Protein AF-A0AAU5C7U8-F1 (afdb_monomer_lite)

pLDDT: mean 88.93, std 6.67, range [52.62, 94.69]

Secondary structure (DSSP, 8-state):
--------EEEEEE-GGG-EEEEEEE--SSTTS-EEEEEEEEETTSS-EEEEEEEESSEEEEEEEE--TTSEEEEEEEEE-TTSS-EEEEEEEEEEE-

Structure (mmCIF, N/CA/C/O backbone):
data_AF-A0AAU5C7U8-F1
#
_entry.id   AF-A0AAU5C7U8-F1
#
loop_
_atom_site.group_PDB
_atom_site.id
_atom_site.type_symbol
_atom_site.label_atom_id
_atom_site.label_alt_id
_atom_site.label_comp_id
_atom_site.label_asym_id
_atom_site.label_entity_id
_atom_site.label_seq_id
_atom_site.pdbx_PDB_ins_code
_atom_site.Cartn_x
_atom_site.Cartn_y
_atom_site.Cartn_z
_atom_site.occupancy
_atom_site.B_iso_or_equiv
_atom_site.auth_seq_id
_atom_site.auth_comp_id
_atom_site.auth_asym_id
_atom_site.auth_atom_id
_atom_site.pdbx_PDB_model_num
ATOM 1 N N . MET A 1 1 ? -5.073 -0.411 -23.262 1.00 52.62 1 MET A N 1
ATOM 2 C CA . MET A 1 1 ? -4.524 -0.866 -21.967 1.00 52.62 1 MET A CA 1
ATOM 3 C C . MET A 1 1 ? -4.091 -2.308 -22.163 1.00 52.62 1 MET A C 1
ATOM 5 O O . MET A 1 1 ? -4.895 -3.074 -22.672 1.00 52.62 1 MET A O 1
ATOM 9 N N . ASP A 1 2 ? -2.836 -2.652 -21.879 1.00 74.31 2 ASP A N 1
ATOM 10 C CA . ASP A 1 2 ? -2.270 -3.994 -22.127 1.00 74.31 2 ASP A CA 1
ATOM 11 C C . ASP A 1 2 ? -2.548 -4.997 -20.989 1.00 74.31 2 ASP A C 1
ATOM 13 O O . ASP A 1 2 ? -2.143 -6.152 -21.070 1.00 74.31 2 ASP A O 1
ATOM 17 N N . GLY A 1 3 ? -3.248 -4.563 -19.934 1.00 69.50 3 GLY A N 1
ATOM 18 C CA . GLY A 1 3 ? -3.556 -5.386 -18.764 1.00 69.50 3 GLY A CA 1
ATOM 19 C C . GLY A 1 3 ? -2.361 -5.611 -17.836 1.00 69.50 3 GLY A C 1
ATOM 20 O O . GLY A 1 3 ? -2.458 -6.427 -16.921 1.00 69.50 3 GLY A O 1
ATOM 21 N N . SER A 1 4 ? -1.241 -4.911 -18.051 1.00 78.31 4 SER A N 1
ATOM 22 C CA . SER A 1 4 ? -0.074 -5.015 -17.178 1.00 78.31 4 SER A CA 1
ATOM 23 C C . SER A 1 4 ? -0.395 -4.509 -15.770 1.00 78.31 4 SER A C 1
ATOM 25 O O . SER A 1 4 ? -0.952 -3.427 -15.583 1.00 78.31 4 SER A O 1
ATOM 27 N N . VAL A 1 5 ? -0.032 -5.299 -14.759 1.00 82.88 5 VAL A N 1
ATOM 28 C CA . VAL A 1 5 ? -0.088 -4.874 -13.356 1.00 82.88 5 VAL A CA 1
ATOM 29 C C . VAL A 1 5 ? 1.133 -4.006 -13.081 1.00 82.88 5 VAL A C 1
ATOM 31 O O . VAL A 1 5 ? 2.262 -4.452 -13.279 1.00 82.88 5 VAL A O 1
ATOM 34 N N . TRP A 1 6 ? 0.907 -2.775 -12.627 1.00 87.06 6 TRP A N 1
ATOM 35 C CA . TRP A 1 6 ? 1.986 -1.861 -12.253 1.00 87.06 6 TRP A CA 1
ATOM 36 C C . TRP A 1 6 ? 2.464 -2.182 -10.838 1.00 87.06 6 TRP A C 1
ATOM 38 O O . TRP A 1 6 ? 3.539 -2.749 -10.631 1.00 87.06 6 TRP A O 1
ATOM 48 N N . SER A 1 7 ? 1.571 -1.983 -9.877 1.00 85.75 7 SER A N 1
ATOM 49 C CA . SER A 1 7 ? 1.827 -2.225 -8.465 1.00 85.75 7 SER A CA 1
ATOM 50 C C . SER A 1 7 ? 0.721 -3.057 -7.831 1.00 85.75 7 SER A C 1
ATOM 52 O O . SER A 1 7 ? -0.348 -3.291 -8.393 1.00 85.75 7 SER A O 1
ATOM 54 N N . THR A 1 8 ? 1.002 -3.563 -6.635 1.00 88.00 8 THR A N 1
ATOM 55 C CA . THR A 1 8 ? -0.002 -4.169 -5.765 1.00 88.00 8 THR A CA 1
ATOM 56 C C . THR A 1 8 ? 0.155 -3.563 -4.380 1.00 88.00 8 THR A C 1
ATOM 58 O O . THR A 1 8 ? 1.216 -3.685 -3.769 1.00 88.00 8 THR A O 1
ATOM 61 N N . ALA A 1 9 ? -0.894 -2.930 -3.868 1.00 89.38 9 ALA A N 1
ATOM 62 C CA . ALA A 1 9 ? -0.957 -2.536 -2.469 1.00 89.38 9 ALA A CA 1
ATOM 63 C C . ALA A 1 9 ? -1.563 -3.668 -1.629 1.00 89.38 9 ALA A C 1
ATOM 65 O O . ALA A 1 9 ? -2.448 -4.397 -2.081 1.00 89.38 9 ALA A O 1
ATOM 66 N N . GLN A 1 10 ? -1.084 -3.817 -0.399 1.00 90.50 10 GLN A N 1
ATOM 67 C CA . GLN A 1 10 ? -1.700 -4.673 0.610 1.00 90.50 10 GLN A CA 1
ATOM 68 C C . GLN A 1 10 ? -2.130 -3.808 1.782 1.00 90.50 10 GLN A C 1
ATOM 70 O O . GLN A 1 10 ? -1.339 -3.006 2.281 1.00 90.50 10 GLN A O 1
ATOM 75 N N . ILE A 1 11 ? -3.379 -3.979 2.206 1.00 89.50 11 ILE A N 1
ATOM 76 C CA . ILE A 1 11 ? -3.997 -3.183 3.261 1.00 89.50 11 ILE A CA 1
ATOM 77 C C . ILE A 1 11 ? -4.522 -4.136 4.327 1.00 89.50 11 ILE A C 1
ATOM 79 O O . ILE A 1 11 ? -5.204 -5.117 4.037 1.00 89.50 11 ILE A O 1
ATOM 83 N N . TYR A 1 12 ? -4.154 -3.846 5.566 1.00 90.31 12 TYR A N 1
ATOM 84 C CA . TYR A 1 12 ? -4.425 -4.651 6.741 1.00 90.31 12 TYR A CA 1
ATOM 85 C C . TYR A 1 12 ? -5.223 -3.817 7.731 1.00 90.31 12 TYR A C 1
ATOM 87 O O . TYR A 1 12 ? -4.810 -2.712 8.081 1.00 90.31 12 TYR A O 1
ATOM 95 N N . TYR A 1 13 ? -6.322 -4.373 8.225 1.00 89.44 13 TYR A N 1
ATOM 96 C CA . TYR A 1 13 ? -7.147 -3.764 9.260 1.00 89.44 13 TYR A CA 1
ATOM 97 C C . TYR A 1 13 ? -7.126 -4.615 10.532 1.00 89.44 13 TYR A C 1
ATOM 99 O O . TYR A 1 13 ? -7.176 -5.844 10.480 1.00 89.44 13 TYR A O 1
ATOM 107 N N . SER A 1 14 ? -7.072 -3.9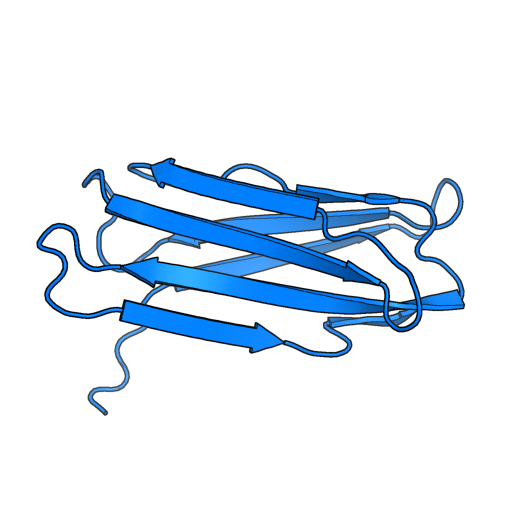51 11.683 1.00 89.88 14 SER A N 1
ATOM 108 C CA . SER A 1 14 ? -7.241 -4.551 13.004 1.00 89.88 14 SER A CA 1
ATOM 109 C C . SER A 1 14 ? -8.182 -3.695 13.837 1.00 89.88 14 SER A C 1
ATOM 111 O O . SER A 1 14 ? -7.932 -2.506 14.005 1.00 89.88 14 SER A O 1
ATOM 113 N N . SER A 1 15 ? -9.228 -4.293 14.408 1.00 88.94 15 SER A N 1
ATOM 114 C CA . SER A 1 15 ? -10.192 -3.601 15.278 1.00 88.94 15 SER A CA 1
ATOM 115 C C . SER A 1 15 ? -9.664 -3.326 16.693 1.00 88.94 15 SER A C 1
ATOM 117 O O . SER A 1 15 ? -10.285 -2.580 17.456 1.00 88.94 15 SER A O 1
ATOM 119 N N . ALA A 1 16 ? -8.510 -3.897 17.055 1.00 89.12 16 ALA A N 1
ATOM 120 C CA . ALA A 1 16 ? -7.877 -3.690 18.353 1.00 89.12 16 ALA A CA 1
ATOM 121 C C . ALA A 1 16 ? -7.447 -2.226 18.551 1.00 89.12 16 ALA A C 1
ATOM 123 O O . ALA A 1 16 ? -7.145 -1.513 17.593 1.00 89.12 16 ALA A O 1
ATOM 124 N N . ASN A 1 17 ? -7.375 -1.785 19.814 1.00 87.94 17 ASN A N 1
ATOM 125 C CA . ASN A 1 17 ? -6.908 -0.445 20.196 1.00 87.94 17 ASN A CA 1
ATOM 126 C C . ASN A 1 17 ? -7.587 0.689 19.400 1.00 87.94 17 ASN A C 1
ATOM 128 O O . ASN A 1 17 ? -6.914 1.588 18.899 1.00 87.94 17 ASN A O 1
ATOM 132 N N . ASN A 1 18 ? -8.919 0.627 19.284 1.00 88.81 18 ASN A N 1
ATOM 133 C CA . ASN A 1 18 ? -9.750 1.603 18.567 1.00 88.81 18 ASN A CA 1
ATOM 134 C C . ASN A 1 18 ? -9.540 1.646 17.034 1.00 88.81 18 ASN A C 1
ATOM 136 O O . ASN A 1 18 ? -9.835 2.649 16.384 1.00 88.81 18 ASN A O 1
ATOM 140 N N . GLY A 1 19 ? -9.050 0.559 16.438 1.00 90.25 19 GLY A N 1
ATOM 141 C CA . GLY A 1 19 ? -8.931 0.420 14.990 1.00 90.25 19 GLY A CA 1
ATOM 142 C C . GLY A 1 19 ? -7.597 0.916 14.452 1.00 90.25 19 GLY A C 1
ATOM 143 O O . GLY A 1 19 ? -7.261 2.097 14.572 1.00 90.25 19 GLY A O 1
ATOM 144 N N . THR A 1 20 ? -6.851 0.042 13.788 1.00 92.69 20 THR A N 1
ATOM 145 C CA . THR A 1 20 ? -5.606 0.368 13.090 1.00 92.69 20 THR A CA 1
ATOM 146 C C . THR A 1 20 ? -5.649 -0.176 11.672 1.00 92.69 20 THR A C 1
ATOM 148 O O . THR A 1 20 ? -5.874 -1.366 11.466 1.00 92.69 20 THR A O 1
ATOM 151 N N . ASN A 1 21 ? -5.377 0.697 10.711 1.00 92.50 21 ASN A N 1
ATOM 152 C CA . ASN A 1 21 ? -5.128 0.340 9.326 1.00 92.50 21 ASN A CA 1
ATOM 153 C C . ASN A 1 21 ? -3.633 0.462 9.027 1.00 92.50 21 ASN A C 1
ATOM 155 O O . ASN A 1 21 ? -2.972 1.393 9.490 1.00 92.50 21 ASN A O 1
ATOM 159 N N . CYS A 1 22 ? -3.101 -0.483 8.262 1.00 92.31 22 CYS A N 1
ATOM 160 C CA . CYS A 1 22 ? -1.726 -0.491 7.788 1.00 92.31 22 CYS A CA 1
ATOM 161 C C . CYS A 1 22 ? -1.720 -0.789 6.292 1.00 92.31 22 CYS A C 1
ATOM 163 O O . CYS A 1 22 ? -2.382 -1.730 5.863 1.00 92.31 22 CYS A O 1
ATOM 165 N N . ALA A 1 23 ? -0.972 -0.024 5.507 1.00 92.50 23 ALA A N 1
ATOM 166 C CA . ALA A 1 23 ? -0.857 -0.245 4.074 1.00 92.50 23 ALA A CA 1
ATOM 167 C C . ALA A 1 23 ? 0.602 -0.282 3.633 1.00 92.50 23 ALA A C 1
ATOM 169 O O . ALA A 1 23 ? 1.429 0.472 4.141 1.00 92.50 23 ALA A O 1
ATOM 170 N N . VAL A 1 24 ? 0.910 -1.154 2.678 1.00 92.81 24 VAL A N 1
ATOM 171 C CA . VAL A 1 24 ? 2.241 -1.288 2.082 1.00 92.81 24 VAL A CA 1
ATOM 172 C C . VAL A 1 24 ? 2.103 -1.432 0.569 1.00 92.81 24 VAL A C 1
ATOM 174 O O . VAL A 1 24 ? 1.214 -2.138 0.087 1.00 92.81 24 VAL A O 1
ATOM 177 N N . LEU A 1 25 ? 2.982 -0.773 -0.186 1.00 91.38 25 LEU A N 1
ATOM 178 C CA . LEU A 1 25 ? 3.043 -0.940 -1.636 1.00 91.38 25 LEU A CA 1
ATOM 179 C C . LEU A 1 25 ? 4.099 -1.988 -1.972 1.00 91.38 25 LEU A C 1
ATOM 181 O O . LEU A 1 25 ? 5.293 -1.726 -1.851 1.00 91.38 25 LEU A O 1
ATOM 185 N N . VAL A 1 26 ? 3.660 -3.167 -2.402 1.00 85.88 26 VAL A N 1
ATOM 186 C CA . VAL A 1 26 ? 4.517 -4.287 -2.803 1.00 85.88 26 VAL A CA 1
ATOM 187 C C . VAL A 1 26 ? 4.630 -4.240 -4.329 1.00 85.88 26 VAL A C 1
ATOM 189 O O . VAL A 1 26 ? 3.879 -4.908 -5.040 1.00 85.88 26 VAL A O 1
ATOM 192 N N . ALA A 1 27 ? 5.476 -3.348 -4.850 1.00 74.06 27 ALA A N 1
ATOM 193 C CA . ALA A 1 27 ? 5.577 -3.072 -6.286 1.00 74.06 27 ALA A CA 1
ATOM 194 C C . ALA A 1 27 ? 5.976 -4.305 -7.109 1.00 74.06 27 ALA A C 1
ATOM 196 O O . ALA A 1 27 ? 6.659 -5.207 -6.612 1.00 74.06 27 ALA A O 1
ATOM 197 N N . LYS A 1 28 ? 5.537 -4.359 -8.376 1.00 71.31 28 LYS A N 1
ATOM 198 C CA . LYS A 1 28 ? 5.736 -5.543 -9.231 1.00 71.31 28 LYS A CA 1
ATOM 199 C C . LYS A 1 28 ? 6.252 -5.248 -10.638 1.00 71.31 28 LYS A C 1
ATOM 201 O O . LYS A 1 28 ? 6.823 -6.162 -11.231 1.00 71.31 28 LYS A O 1
ATOM 206 N N . LYS A 1 29 ? 6.137 -4.025 -11.165 1.00 85.75 29 LYS A N 1
ATOM 207 C CA . LYS A 1 29 ? 6.575 -3.729 -12.539 1.00 85.75 29 LYS A CA 1
ATOM 208 C C . LYS A 1 29 ? 8.079 -3.509 -12.675 1.00 85.75 29 LYS A C 1
ATOM 210 O O . LYS A 1 29 ? 8.681 -4.045 -13.602 1.00 85.75 29 LYS A O 1
ATOM 215 N N . TRP A 1 30 ? 8.694 -2.782 -11.744 1.00 88.56 30 TRP A N 1
ATOM 216 C CA . TRP A 1 30 ? 10.139 -2.496 -11.756 1.00 88.56 30 TRP A CA 1
ATOM 217 C C . TRP A 1 30 ? 10.870 -3.042 -10.527 1.00 88.56 30 TRP A C 1
ATOM 219 O O . TRP A 1 30 ? 11.779 -2.408 -9.992 1.00 88.56 30 TRP A O 1
ATOM 229 N N . ALA A 1 31 ? 10.477 -4.233 -10.068 1.00 86.06 31 ALA A N 1
ATOM 230 C CA . ALA A 1 31 ? 11.110 -4.890 -8.928 1.00 86.06 31 ALA A CA 1
ATOM 231 C C . ALA A 1 31 ? 12.643 -4.974 -9.095 1.00 86.06 31 ALA A C 1
ATOM 233 O O . ALA A 1 31 ? 13.153 -5.392 -10.134 1.00 86.06 31 ALA A O 1
ATOM 234 N N . GLY A 1 32 ? 13.381 -4.563 -8.062 1.00 88.44 32 GLY A N 1
ATOM 235 C CA . GLY A 1 32 ? 14.846 -4.508 -8.053 1.00 88.44 32 GLY A CA 1
ATOM 236 C C . GLY A 1 32 ? 15.444 -3.205 -8.593 1.00 88.44 32 GLY A C 1
ATOM 237 O O . GLY A 1 32 ? 16.620 -2.938 -8.347 1.00 88.44 32 GLY A O 1
ATOM 238 N N . ILE A 1 33 ? 14.659 -2.357 -9.262 1.00 92.44 33 ILE A N 1
ATOM 239 C CA . ILE A 1 33 ? 15.107 -1.060 -9.782 1.00 92.44 33 ILE A CA 1
ATOM 240 C C . ILE A 1 33 ? 14.574 0.036 -8.867 1.00 92.44 33 ILE A C 1
ATOM 242 O O . ILE A 1 33 ? 13.395 0.057 -8.535 1.00 92.44 33 ILE A O 1
ATOM 246 N N . LYS A 1 34 ? 15.433 0.965 -8.450 1.00 92.94 34 LYS A N 1
ATOM 247 C CA . LYS A 1 34 ? 15.015 2.101 -7.625 1.00 92.94 34 LYS A CA 1
ATOM 248 C C . LYS A 1 34 ? 14.197 3.092 -8.467 1.00 92.94 34 LYS A C 1
ATOM 250 O O . LYS A 1 34 ? 14.707 3.574 -9.474 1.00 92.94 34 LYS A O 1
ATOM 255 N N . HIS A 1 35 ? 12.957 3.365 -8.070 1.00 92.75 35 HIS A N 1
ATOM 256 C CA . HIS A 1 35 ? 12.035 4.261 -8.781 1.00 92.75 35 HIS A CA 1
ATOM 257 C C . HIS A 1 35 ? 11.040 4.934 -7.813 1.00 92.75 35 HIS A C 1
ATOM 259 O O . HIS A 1 3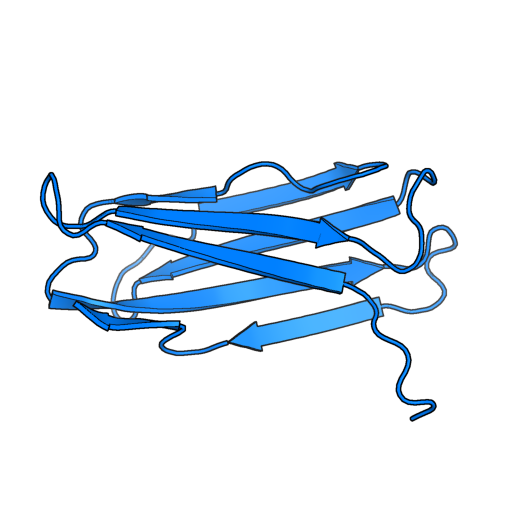5 ? 10.942 4.499 -6.655 1.00 92.75 35 HIS A O 1
ATOM 265 N N . PRO A 1 36 ? 10.336 6.008 -8.235 1.00 93.44 36 PRO A N 1
ATOM 266 C CA . PRO A 1 36 ? 9.343 6.663 -7.394 1.00 93.44 36 PRO A CA 1
ATOM 267 C C . PRO A 1 36 ? 8.145 5.753 -7.110 1.00 93.44 36 PRO A C 1
ATOM 269 O O . PRO A 1 36 ? 7.527 5.199 -8.017 1.00 93.44 36 PRO A O 1
ATOM 272 N N . MET A 1 37 ? 7.803 5.648 -5.833 1.00 94.12 37 MET A N 1
ATOM 273 C CA . MET A 1 37 ? 6.628 4.950 -5.332 1.00 94.12 37 MET A CA 1
ATOM 274 C C . MET A 1 37 ? 6.067 5.697 -4.130 1.00 94.12 37 MET A C 1
ATOM 276 O O . MET A 1 37 ? 6.811 6.346 -3.384 1.00 94.12 37 MET A O 1
ATOM 280 N N . GLY A 1 38 ? 4.780 5.515 -3.869 1.00 93.88 38 GLY A N 1
ATOM 281 C CA . GLY A 1 38 ? 4.215 5.920 -2.596 1.00 93.88 38 GLY A CA 1
ATOM 282 C C . GLY A 1 38 ? 2.863 5.308 -2.304 1.00 93.88 38 GLY A C 1
ATOM 283 O O . GLY A 1 38 ? 2.170 4.814 -3.191 1.00 93.88 38 GLY A O 1
ATOM 284 N N . ILE A 1 39 ? 2.521 5.330 -1.024 1.00 93.94 39 ILE A N 1
ATOM 285 C CA . ILE A 1 39 ? 1.225 4.915 -0.514 1.00 93.94 39 ILE A CA 1
ATOM 286 C C . ILE A 1 39 ? 0.769 5.872 0.575 1.00 93.94 39 ILE A C 1
ATOM 288 O O . ILE A 1 39 ? 1.566 6.389 1.364 1.00 93.94 39 ILE A O 1
ATOM 292 N N . ASN A 1 40 ? -0.535 6.102 0.594 1.00 93.50 40 ASN A N 1
ATOM 293 C CA . ASN A 1 40 ? -1.198 7.077 1.429 1.00 93.50 40 ASN A CA 1
ATOM 294 C C . ASN A 1 40 ? -2.404 6.397 2.082 1.00 93.50 40 ASN A C 1
ATOM 296 O O . ASN A 1 40 ? -3.094 5.596 1.442 1.00 93.50 40 ASN A O 1
ATOM 300 N N . LEU A 1 41 ? -2.687 6.757 3.331 1.00 94.31 41 LEU A N 1
ATOM 301 C CA . LEU A 1 41 ? -3.929 6.422 4.019 1.00 94.31 41 LEU A CA 1
ATOM 302 C C . LEU A 1 41 ? -4.542 7.680 4.626 1.00 94.31 41 LEU A C 1
ATOM 304 O O . LEU A 1 41 ? -3.892 8.398 5.393 1.00 94.31 41 LEU A O 1
ATOM 308 N N . SER A 1 42 ? -5.812 7.908 4.324 1.00 93.88 42 SER A N 1
ATOM 309 C CA . SER A 1 42 ? -6.645 8.938 4.938 1.00 93.88 42 SER A CA 1
ATOM 310 C C . SER A 1 42 ? -7.870 8.301 5.587 1.00 93.88 42 SER A C 1
ATOM 312 O O . SER A 1 42 ? -8.292 7.208 5.222 1.00 93.88 42 SER A O 1
ATOM 314 N N . VAL A 1 43 ? -8.427 8.977 6.590 1.00 94.31 43 VAL A N 1
ATOM 315 C CA . VAL A 1 43 ? -9.703 8.584 7.201 1.00 94.31 43 VAL A CA 1
ATOM 316 C C . VAL A 1 43 ? -10.748 9.563 6.718 1.00 94.31 43 VAL A C 1
ATOM 318 O O . VAL A 1 43 ? -10.567 10.775 6.868 1.00 94.31 43 VAL A O 1
ATOM 321 N N . ASP A 1 44 ? -11.833 9.051 6.160 1.00 90.44 44 ASP A N 1
ATOM 322 C CA . ASP A 1 44 ? -12.842 9.895 5.540 1.00 90.44 44 ASP A CA 1
ATOM 323 C C . ASP A 1 44 ? -13.495 10.804 6.587 1.00 90.44 44 ASP A C 1
ATOM 325 O O . ASP A 1 44 ? -13.826 10.395 7.705 1.00 90.44 44 ASP A O 1
ATOM 329 N N . GLY A 1 45 ? -13.624 12.085 6.239 1.00 87.75 45 GLY A N 1
ATOM 330 C CA . GLY A 1 45 ? -14.135 13.111 7.147 1.00 87.75 45 GLY A CA 1
ATOM 331 C C . GLY A 1 45 ? -13.160 13.554 8.246 1.00 87.75 45 GLY A C 1
ATOM 332 O O . GLY A 1 45 ? -13.561 14.320 9.123 1.00 87.75 45 GLY A O 1
ATOM 333 N N . ARG A 1 46 ? -11.889 13.124 8.223 1.00 89.81 46 ARG A N 1
ATOM 334 C CA . ARG A 1 46 ? -10.850 13.604 9.149 1.00 89.81 46 ARG A CA 1
ATOM 335 C C . ARG A 1 46 ? -9.722 14.322 8.417 1.00 89.81 46 ARG A C 1
ATOM 337 O O . ARG A 1 46 ? -9.330 13.957 7.315 1.00 89.81 46 ARG A O 1
ATOM 344 N N . ALA A 1 47 ? -9.163 15.334 9.075 1.00 86.50 47 ALA A N 1
ATOM 345 C CA . ALA A 1 47 ? -7.939 15.972 8.616 1.00 86.50 47 ALA A CA 1
ATOM 346 C C . ALA A 1 47 ? -6.727 15.076 8.916 1.00 86.50 47 ALA A C 1
ATOM 348 O O . ALA A 1 47 ? -6.618 14.503 10.002 1.00 86.50 47 ALA A O 1
ATOM 349 N N . GLY A 1 48 ? -5.798 15.010 7.964 1.00 86.25 48 GLY A N 1
ATOM 350 C CA . GLY A 1 48 ? -4.549 14.267 8.094 1.00 86.25 48 GLY A CA 1
ATOM 351 C C . GLY A 1 48 ? -4.493 13.048 7.181 1.00 86.25 48 GLY A C 1
ATOM 352 O O . GLY A 1 48 ? -5.412 12.234 7.126 1.00 86.25 48 GLY A O 1
ATOM 353 N N . VAL A 1 49 ? -3.368 12.928 6.485 1.00 91.94 49 VAL A N 1
ATOM 354 C CA . VAL A 1 49 ? -3.037 11.799 5.618 1.00 91.94 49 VAL A CA 1
ATOM 355 C C . VAL A 1 49 ? -1.704 11.257 6.097 1.00 91.94 49 VAL A C 1
ATOM 357 O O . VAL A 1 49 ? -0.760 12.021 6.302 1.00 91.94 49 VAL A O 1
ATOM 360 N N . GLN A 1 50 ? -1.632 9.949 6.302 1.00 94.69 50 GLN A N 1
ATOM 361 C CA . GLN A 1 50 ? -0.360 9.278 6.525 1.00 94.69 50 GLN A CA 1
ATOM 362 C C . GLN A 1 50 ? 0.186 8.886 5.166 1.00 94.69 50 GLN A C 1
ATOM 364 O O . GLN A 1 50 ? -0.541 8.330 4.348 1.00 94.69 50 GLN A O 1
ATOM 369 N N . VAL A 1 51 ? 1.447 9.211 4.913 1.00 94.12 51 VAL A N 1
ATOM 370 C CA . VAL A 1 51 ? 2.074 9.026 3.607 1.00 94.12 51 VAL A CA 1
ATOM 371 C C . VAL A 1 51 ? 3.434 8.396 3.811 1.00 94.12 51 VAL A C 1
ATOM 373 O O . VAL A 1 51 ? 4.182 8.787 4.707 1.00 94.12 51 VAL A O 1
ATOM 376 N N . ASN A 1 52 ? 3.769 7.454 2.942 1.00 94.38 52 ASN A N 1
ATOM 377 C CA . ASN A 1 52 ? 5.140 7.042 2.730 1.00 94.38 52 ASN A CA 1
ATOM 378 C C . ASN A 1 52 ? 5.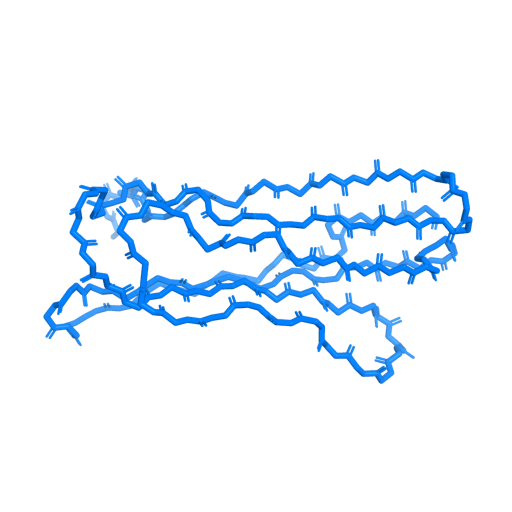416 7.049 1.234 1.00 94.38 52 ASN A C 1
ATOM 380 O O . ASN A 1 52 ? 4.809 6.288 0.482 1.00 94.38 52 ASN A O 1
ATOM 384 N N . ASN A 1 53 ? 6.319 7.922 0.808 1.00 93.44 53 ASN A N 1
ATOM 385 C CA . ASN A 1 53 ? 6.697 8.069 -0.584 1.00 93.44 53 ASN A CA 1
ATOM 386 C C . ASN A 1 53 ? 8.207 8.274 -0.717 1.00 93.44 53 ASN A 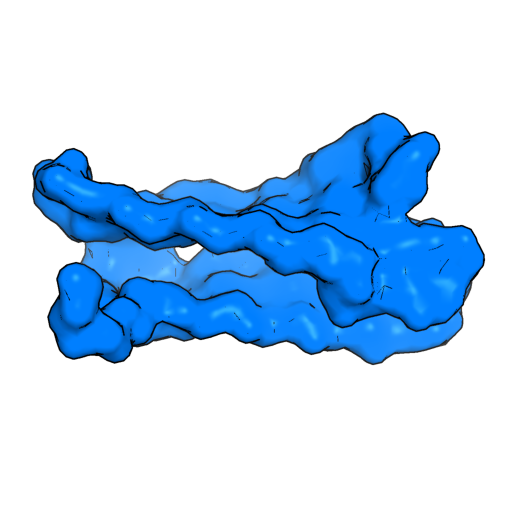C 1
ATOM 388 O O . ASN A 1 53 ? 8.906 8.615 0.238 1.00 93.44 53 ASN A O 1
ATOM 392 N N . GLY A 1 54 ? 8.720 8.018 -1.914 1.00 93.75 54 GLY A N 1
ATOM 393 C CA . GLY A 1 54 ? 10.136 8.159 -2.199 1.00 93.75 54 GLY A CA 1
ATOM 394 C C . GLY A 1 54 ? 10.625 7.168 -3.238 1.00 93.75 54 GLY A C 1
ATOM 395 O O . GLY A 1 54 ? 9.867 6.620 -4.030 1.00 93.75 54 GLY A O 1
ATOM 396 N N . GLN A 1 55 ? 11.937 6.971 -3.236 1.00 93.50 55 GLN A N 1
ATOM 397 C CA . GLN A 1 55 ? 12.623 6.094 -4.169 1.00 93.50 55 GLN A CA 1
ATOM 398 C C . GLN A 1 55 ? 12.900 4.746 -3.504 1.00 93.50 55 GLN A C 1
ATOM 400 O O . GLN A 1 55 ? 13.808 4.660 -2.671 1.00 93.50 55 GLN A O 1
ATOM 405 N N . PHE A 1 56 ? 12.185 3.692 -3.898 1.00 92.12 56 PHE A N 1
ATOM 406 C CA . PHE A 1 56 ? 12.411 2.343 -3.366 1.00 92.12 56 PHE A CA 1
ATOM 407 C C . PHE A 1 56 ? 12.703 1.354 -4.495 1.00 92.12 56 PHE A C 1
ATOM 409 O O . PHE A 1 56 ? 12.376 1.598 -5.650 1.00 92.12 56 PHE A O 1
ATOM 416 N N . SER A 1 57 ? 13.368 0.246 -4.167 1.00 89.62 57 SER A N 1
ATOM 417 C CA . SER A 1 57 ? 13.680 -0.835 -5.114 1.00 89.62 57 SER A CA 1
ATOM 418 C C . SER A 1 57 ? 12.794 -2.070 -4.945 1.00 89.62 57 SER A C 1
ATOM 420 O O . SER A 1 57 ? 12.856 -2.980 -5.768 1.00 89.62 57 SER A O 1
ATOM 422 N N . SER A 1 58 ? 12.001 -2.142 -3.871 1.00 85.12 58 SER A N 1
ATOM 423 C CA . SER A 1 58 ? 11.187 -3.320 -3.559 1.00 85.12 58 SER A CA 1
ATOM 424 C C . SER A 1 58 ? 9.794 -2.957 -3.057 1.00 85.12 58 SER A C 1
ATOM 426 O O . SER A 1 58 ? 8.815 -3.334 -3.690 1.00 85.12 58 SER A O 1
ATOM 428 N N . TYR A 1 59 ? 9.689 -2.221 -1.951 1.00 87.38 59 TYR A N 1
ATOM 429 C CA . TYR A 1 59 ? 8.397 -1.798 -1.421 1.00 87.38 59 TYR A CA 1
ATOM 430 C C . TYR A 1 59 ? 8.487 -0.419 -0.772 1.00 87.38 59 TYR A C 1
ATOM 432 O O . TYR A 1 59 ? 9.507 -0.079 -0.163 1.00 87.38 59 TYR A O 1
ATOM 440 N N . ALA A 1 60 ? 7.410 0.361 -0.882 1.00 86.56 60 ALA A N 1
ATOM 441 C CA . ALA A 1 60 ? 7.214 1.524 -0.025 1.00 86.56 60 ALA A CA 1
ATOM 442 C C . ALA A 1 60 ? 6.707 1.011 1.328 1.00 86.56 60 ALA A C 1
ATOM 444 O O . ALA A 1 60 ? 5.695 0.312 1.390 1.00 86.56 60 ALA A O 1
ATOM 445 N N . GLY A 1 61 ? 7.470 1.293 2.389 1.00 80.50 61 GLY A N 1
ATOM 446 C CA . GLY A 1 61 ? 7.232 0.813 3.757 1.00 80.50 61 GLY A CA 1
ATOM 447 C C . GLY A 1 61 ? 5.856 1.169 4.342 1.00 80.50 61 GLY A C 1
ATOM 448 O O . GLY A 1 61 ? 5.127 1.978 3.767 1.00 80.50 61 GLY A O 1
ATOM 449 N N . PRO A 1 62 ? 5.507 0.579 5.499 1.00 90.25 62 PRO A N 1
ATOM 450 C CA . PRO A 1 62 ? 4.149 0.605 6.014 1.00 90.25 62 PRO A CA 1
ATOM 451 C C . PRO A 1 62 ? 3.703 2.012 6.407 1.00 90.25 62 PRO A C 1
ATOM 453 O O . PRO A 1 62 ? 4.388 2.719 7.148 1.00 90.25 62 PRO A O 1
ATOM 456 N N . VAL A 1 63 ? 2.505 2.373 5.969 1.00 94.31 63 VAL A N 1
ATOM 457 C CA . VAL A 1 63 ? 1.772 3.551 6.423 1.00 94.31 63 VAL A CA 1
ATOM 458 C C . VAL A 1 63 ? 0.728 3.093 7.420 1.00 94.31 63 VAL A C 1
ATOM 460 O O . VAL A 1 63 ? -0.073 2.219 7.105 1.00 94.31 63 VAL A O 1
ATOM 463 N N . ILE A 1 64 ? 0.743 3.664 8.623 1.00 93.69 64 ILE A N 1
ATOM 464 C CA . ILE A 1 64 ? -0.121 3.240 9.728 1.00 93.69 64 ILE A CA 1
ATOM 465 C C . ILE A 1 64 ? -1.068 4.373 10.092 1.00 93.69 64 ILE A C 1
ATOM 467 O O . ILE A 1 64 ? -0.618 5.452 10.470 1.00 93.69 64 ILE A O 1
ATOM 471 N N . GLN A 1 65 ? -2.367 4.091 10.079 1.00 92.81 65 GLN A N 1
ATOM 472 C CA . GLN A 1 65 ? -3.410 5.007 10.518 1.00 92.81 65 GLN A CA 1
ATOM 473 C C . GLN A 1 65 ? -4.193 4.401 11.684 1.00 92.81 65 GLN A C 1
ATOM 475 O O . GLN A 1 65 ? -4.741 3.305 11.591 1.00 92.81 65 GLN A O 1
ATOM 480 N N . LYS A 1 66 ? -4.225 5.114 12.811 1.00 92.38 66 LYS A N 1
ATOM 481 C CA . LYS A 1 66 ? -4.848 4.660 14.067 1.00 92.38 66 LYS A CA 1
ATOM 482 C C . LYS A 1 66 ? -6.206 5.324 14.296 1.00 92.38 66 LYS A C 1
ATOM 484 O O . LYS A 1 66 ? -6.535 6.317 13.648 1.00 92.38 66 LYS A O 1
ATOM 489 N N . ASN A 1 67 ? -6.948 4.821 15.282 1.00 91.00 67 ASN A N 1
ATOM 490 C CA . ASN A 1 67 ? -8.266 5.318 15.689 1.00 91.00 67 ASN A CA 1
ATOM 491 C C . ASN A 1 67 ? -9.299 5.262 14.558 1.00 91.00 67 ASN A C 1
ATOM 493 O O . ASN A 1 67 ? -10.053 6.214 14.366 1.00 91.00 67 ASN A O 1
ATOM 497 N N . THR A 1 68 ? -9.274 4.198 13.763 1.00 91.88 68 THR A N 1
ATOM 498 C CA . THR A 1 68 ? -10.060 4.090 12.524 1.00 91.88 68 THR A CA 1
ATOM 499 C C . THR A 1 68 ? -11.435 3.449 12.707 1.00 91.88 68 THR A C 1
ATOM 501 O O . THR A 1 68 ? -12.224 3.511 11.775 1.00 91.88 68 THR A O 1
ATOM 504 N N . ASN A 1 69 ? -11.758 2.913 13.892 1.00 90.00 69 ASN A N 1
ATOM 505 C CA . ASN A 1 69 ? -13.093 2.369 14.166 1.00 90.00 69 ASN A CA 1
ATOM 506 C C . ASN A 1 69 ? -14.183 3.457 14.091 1.00 90.00 69 ASN A C 1
ATOM 508 O O . ASN A 1 69 ? -13.970 4.589 14.527 1.00 90.00 69 ASN A O 1
ATOM 512 N N . GLY A 1 70 ? -15.360 3.093 13.598 1.00 88.12 70 GLY A N 1
ATOM 513 C CA . GLY A 1 70 ? -16.452 3.969 13.188 1.00 88.12 70 GLY A CA 1
ATOM 514 C C . GLY A 1 70 ? -16.223 4.734 11.878 1.00 88.12 70 GLY A C 1
ATOM 515 O O . GLY A 1 70 ? -17.046 5.591 11.555 1.00 88.12 70 GLY A O 1
ATOM 516 N N . HIS A 1 71 ? -15.132 4.494 11.140 1.00 91.00 71 HIS A N 1
ATOM 517 C CA . HIS A 1 71 ? -14.778 5.294 9.963 1.00 91.00 71 HIS A CA 1
ATOM 518 C C . HIS A 1 71 ? -14.307 4.452 8.785 1.00 91.00 71 HIS A C 1
ATOM 520 O O . HIS A 1 71 ? -13.712 3.389 8.943 1.00 91.00 71 HIS A O 1
ATOM 526 N N . CYS A 1 72 ? -14.531 4.989 7.590 1.00 91.88 72 CYS A N 1
ATOM 527 C CA . CYS A 1 72 ? -13.937 4.464 6.378 1.00 91.88 72 CYS A CA 1
ATOM 528 C C . CYS A 1 72 ? -12.547 5.066 6.147 1.00 91.88 72 CYS A C 1
ATOM 530 O O . CYS A 1 72 ? -12.245 6.199 6.543 1.00 91.88 72 CYS A O 1
ATOM 532 N N . VAL A 1 73 ? -11.682 4.255 5.551 1.00 93.31 73 VAL A N 1
ATOM 533 C CA . VAL A 1 73 ? -10.328 4.628 5.153 1.00 93.31 73 VAL A CA 1
ATOM 534 C C . VAL A 1 73 ? -10.252 4.645 3.637 1.00 93.31 73 VAL A C 1
ATOM 536 O O . VAL A 1 73 ? -10.730 3.720 2.981 1.00 93.31 73 VAL A O 1
ATOM 539 N N . THR A 1 74 ? -9.597 5.661 3.093 1.00 93.75 74 THR A N 1
ATOM 540 C CA . THR A 1 74 ? -9.253 5.741 1.676 1.00 93.75 74 THR A CA 1
ATOM 541 C C . THR A 1 74 ? -7.754 5.518 1.526 1.00 93.75 74 THR A C 1
ATOM 543 O O . THR A 1 74 ? -6.946 6.077 2.276 1.00 93.75 74 THR A O 1
ATOM 546 N N . SER A 1 75 ? -7.371 4.665 0.577 1.00 92.50 75 SER A N 1
ATOM 547 C CA . SER A 1 75 ? -5.972 4.453 0.217 1.00 92.50 75 SER A CA 1
ATOM 548 C C . SER A 1 75 ? -5.701 5.005 -1.166 1.00 92.50 75 SER A C 1
ATOM 550 O O . SER A 1 75 ? -6.483 4.795 -2.085 1.00 92.50 75 SER A O 1
ATOM 552 N N . ASN A 1 76 ? -4.569 5.674 -1.316 1.00 92.88 76 ASN A N 1
ATOM 553 C CA . ASN A 1 76 ? -4.038 6.053 -2.613 1.00 92.88 76 ASN A CA 1
ATOM 554 C C . ASN A 1 76 ? -2.621 5.493 -2.727 1.00 92.88 76 ASN A C 1
ATOM 556 O O . ASN A 1 76 ? -1.870 5.525 -1.751 1.00 92.88 76 ASN A O 1
ATOM 560 N N . PHE A 1 77 ? -2.258 4.971 -3.890 1.00 92.25 77 PHE A N 1
ATOM 561 C CA . PHE A 1 77 ? -0.892 4.556 -4.168 1.00 92.25 77 PHE A CA 1
ATOM 562 C C . PHE A 1 77 ? -0.491 4.897 -5.593 1.00 92.25 77 PHE A C 1
ATOM 564 O O . PHE A 1 77 ? -1.310 4.903 -6.512 1.00 92.25 77 PHE A O 1
ATOM 571 N N . PHE A 1 78 ? 0.802 5.143 -5.771 1.00 92.44 78 PHE A N 1
ATOM 572 C CA . PHE A 1 78 ? 1.370 5.466 -7.067 1.00 92.44 78 PHE A CA 1
ATOM 573 C C . PHE A 1 78 ? 2.713 4.777 -7.296 1.00 92.44 78 PHE A C 1
ATOM 575 O O . PHE A 1 78 ? 3.437 4.427 -6.358 1.00 92.44 78 PHE A O 1
ATOM 582 N N . GLU A 1 79 ? 3.044 4.620 -8.571 1.00 92.19 79 GLU A N 1
ATOM 583 C CA . GLU A 1 79 ? 4.313 4.090 -9.054 1.00 92.19 79 GLU A CA 1
ATOM 584 C C . GLU A 1 79 ? 4.669 4.770 -10.376 1.00 92.19 79 GLU A C 1
ATOM 586 O O . GLU A 1 79 ? 3.872 4.780 -11.320 1.00 92.19 79 GLU A O 1
ATOM 591 N N . ASP A 1 80 ? 5.885 5.294 -10.458 1.00 93.25 80 ASP A N 1
ATOM 592 C CA . ASP A 1 80 ? 6.414 5.909 -11.669 1.00 93.25 80 ASP A CA 1
ATOM 593 C C . ASP A 1 80 ? 7.470 5.008 -12.303 1.00 93.25 80 ASP A C 1
ATOM 595 O O . ASP A 1 80 ? 8.254 4.342 -11.623 1.00 93.25 80 ASP A O 1
ATOM 599 N N . ALA A 1 81 ? 7.558 5.042 -13.630 1.00 92.62 81 ALA A N 1
ATOM 600 C CA . ALA A 1 81 ? 8.649 4.389 -14.331 1.00 92.62 81 ALA A CA 1
ATOM 601 C C . ALA A 1 81 ? 10.009 4.967 -13.885 1.00 92.62 81 ALA A C 1
ATOM 603 O O . ALA A 1 81 ? 10.118 6.180 -13.689 1.00 92.62 81 ALA A O 1
ATOM 604 N N . PRO A 1 82 ? 11.083 4.157 -13.801 1.00 92.75 82 PRO A N 1
ATOM 605 C CA . PRO A 1 82 ? 12.411 4.621 -13.385 1.00 92.75 82 PRO A CA 1
ATOM 606 C C . PRO A 1 82 ? 12.965 5.795 -14.208 1.00 92.75 82 PRO A C 1
ATOM 608 O O . PRO A 1 82 ? 13.772 6.579 -13.721 1.00 92.75 82 PRO A O 1
ATOM 611 N N . ASN A 1 83 ? 12.542 5.910 -15.467 1.00 93.25 83 ASN A N 1
ATOM 612 C CA . ASN A 1 83 ? 12.919 6.975 -16.397 1.00 93.25 83 ASN A CA 1
ATOM 613 C C . ASN A 1 83 ? 11.936 8.167 -16.401 1.00 93.25 83 ASN A C 1
ATOM 615 O O . ASN A 1 83 ? 12.099 9.076 -17.210 1.00 93.25 83 ASN A O 1
ATOM 619 N N . GLY A 1 84 ? 10.890 8.138 -15.569 1.00 89.81 84 GLY A N 1
ATOM 620 C CA . GLY A 1 84 ? 9.854 9.168 -15.490 1.00 89.81 84 GLY A CA 1
ATOM 621 C C . GLY A 1 84 ? 8.919 9.251 -16.700 1.00 89.81 84 GLY A C 1
ATOM 622 O O . GLY A 1 84 ? 8.159 10.207 -16.803 1.00 89.81 84 GLY A O 1
ATOM 623 N N . SER A 1 85 ? 8.944 8.289 -17.632 1.00 93.31 85 SER A N 1
ATOM 624 C CA . SER A 1 85 ? 8.154 8.391 -18.872 1.00 93.31 85 SER A CA 1
ATOM 625 C C . SER A 1 85 ? 6.659 8.147 -18.681 1.00 93.31 85 SER A C 1
ATOM 627 O O . SER A 1 85 ? 5.873 8.392 -19.593 1.00 93.31 85 SER A O 1
ATOM 629 N N . SER A 1 86 ? 6.267 7.570 -17.548 1.00 91.19 86 SER A N 1
ATOM 630 C CA . SER A 1 86 ? 4.900 7.122 -17.315 1.00 91.19 86 SER A CA 1
ATOM 631 C C . SER A 1 86 ? 4.659 6.845 -15.836 1.00 91.19 86 SER A C 1
ATOM 633 O O . SER A 1 86 ? 5.580 6.389 -15.158 1.00 91.19 86 SER A O 1
ATOM 635 N N . SER A 1 87 ? 3.426 7.031 -15.377 1.00 90.19 87 SER A N 1
ATOM 636 C CA . SER A 1 87 ? 3.013 6.817 -13.991 1.00 90.19 87 SER A CA 1
ATOM 637 C C . SER A 1 87 ? 1.711 6.024 -13.907 1.00 90.19 87 SER A C 1
ATOM 639 O O . SER A 1 87 ? 0.906 6.011 -14.842 1.00 90.19 87 SER A O 1
ATOM 641 N N . SER A 1 88 ? 1.518 5.358 -12.775 1.00 90.31 88 SER A N 1
ATOM 642 C CA . SER A 1 88 ? 0.255 4.764 -12.353 1.00 90.31 88 SER A CA 1
ATOM 643 C C . SER A 1 88 ? -0.125 5.363 -11.013 1.00 90.31 88 SER A C 1
ATOM 645 O O . SER A 1 88 ? 0.715 5.463 -10.124 1.00 90.31 88 SER A O 1
ATOM 647 N N . ASN A 1 89 ? -1.392 5.725 -10.864 1.00 91.31 89 ASN A N 1
ATOM 648 C CA . ASN A 1 89 ? -1.972 6.184 -9.613 1.00 91.31 89 ASN A CA 1
ATOM 649 C C . ASN A 1 89 ? -3.337 5.523 -9.465 1.00 91.31 89 ASN A C 1
ATOM 651 O O . ASN A 1 89 ? -4.128 5.545 -10.409 1.00 91.31 89 ASN A O 1
ATOM 655 N N . ASP A 1 90 ? -3.592 4.954 -8.298 1.00 90.31 90 ASP A N 1
ATOM 656 C CA . ASP A 1 90 ? -4.847 4.290 -7.984 1.00 90.31 90 ASP A CA 1
ATOM 657 C C . ASP A 1 90 ? -5.344 4.764 -6.619 1.00 90.31 90 ASP A C 1
ATOM 659 O O . ASP A 1 90 ? -4.563 4.977 -5.686 1.00 90.31 90 ASP A O 1
ATOM 663 N N . GLU A 1 91 ? -6.652 4.960 -6.522 1.00 91.56 91 GLU A N 1
ATOM 664 C CA . GLU A 1 91 ? -7.332 5.383 -5.307 1.00 91.56 91 GLU A CA 1
ATOM 665 C C . GLU A 1 91 ? -8.468 4.411 -5.012 1.00 91.56 91 GLU A C 1
ATOM 667 O O . GLU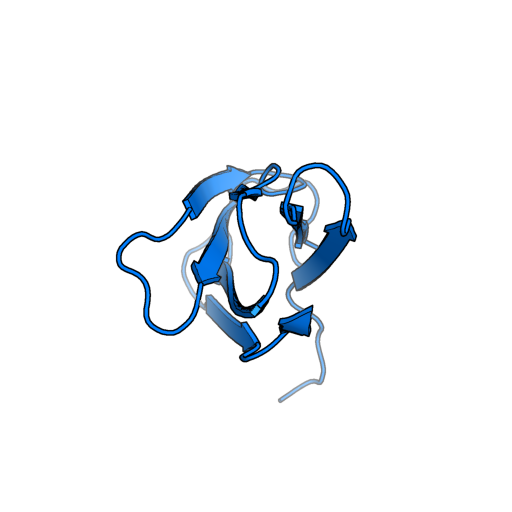 A 1 91 ? -9.410 4.252 -5.788 1.00 91.56 91 GLU A O 1
ATOM 672 N N . ILE A 1 92 ? -8.378 3.776 -3.850 1.00 89.75 92 ILE A N 1
ATOM 673 C CA . ILE A 1 92 ? -9.369 2.840 -3.346 1.00 89.75 92 ILE A CA 1
ATOM 674 C C . ILE A 1 92 ? -10.060 3.506 -2.162 1.00 89.75 92 ILE A C 1
ATOM 676 O O . ILE A 1 92 ? -9.550 3.517 -1.036 1.00 89.75 92 ILE A O 1
ATOM 680 N N . ALA A 1 93 ? -11.232 4.069 -2.435 1.00 89.50 93 ALA A N 1
ATOM 681 C CA . ALA A 1 93 ? -12.112 4.605 -1.410 1.00 89.50 93 ALA A CA 1
ATOM 682 C C . ALA A 1 93 ? -12.700 3.479 -0.549 1.00 89.50 93 ALA A C 1
ATOM 684 O O . ALA A 1 93 ? -12.991 2.388 -1.045 1.00 89.50 93 ALA A O 1
ATOM 685 N N . HIS A 1 94 ? -12.909 3.766 0.737 1.00 87.94 94 HIS A N 1
ATOM 686 C CA . HIS A 1 94 ? -13.576 2.867 1.688 1.00 87.94 94 HIS A CA 1
ATOM 687 C C . HIS A 1 94 ? -12.949 1.462 1.768 1.00 87.94 94 HIS A C 1
ATOM 689 O O . HIS A 1 94 ? -13.647 0.462 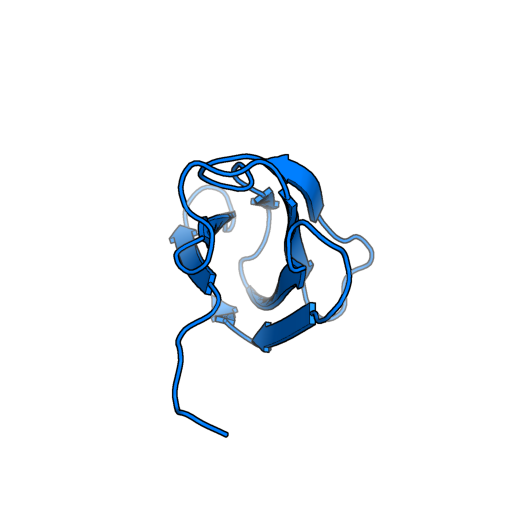1.942 1.00 87.94 94 HIS A O 1
ATOM 695 N N . VAL A 1 95 ? -11.623 1.371 1.648 1.00 83.75 95 VAL A N 1
ATOM 696 C CA . VAL A 1 95 ? -10.893 0.095 1.603 1.00 83.75 95 VAL A CA 1
ATOM 697 C C . VAL A 1 95 ? -11.006 -0.715 2.898 1.00 83.75 95 VAL A C 1
ATOM 699 O O . VAL A 1 95 ? -10.870 -1.937 2.893 1.00 83.75 95 VAL A O 1
ATOM 702 N N . ALA A 1 96 ? -11.289 -0.038 4.008 1.00 80.00 96 ALA A N 1
ATOM 703 C CA . ALA A 1 96 ? -11.700 -0.649 5.258 1.00 80.00 96 ALA A CA 1
ATOM 704 C C . ALA A 1 96 ? -12.673 0.288 5.975 1.00 80.00 96 ALA A C 1
ATOM 706 O O . ALA A 1 96 ? -12.381 1.474 6.132 1.00 80.00 96 ALA A O 1
ATOM 707 N N . CYS A 1 97 ? -13.799 -0.262 6.426 1.00 79.50 97 CYS A N 1
ATOM 708 C CA . CYS A 1 97 ? -14.748 0.400 7.313 1.00 79.50 97 CYS A CA 1
ATOM 709 C C . CYS A 1 97 ? -15.073 -0.574 8.452 1.00 79.50 97 CYS A C 1
ATOM 711 O O . CYS A 1 97 ? -15.473 -1.713 8.203 1.00 79.50 97 CYS A O 1
ATOM 713 N N . GLY A 1 98 ? -14.880 -0.141 9.689 1.00 64.44 98 GLY A N 1
ATOM 714 C CA . GLY A 1 98 ? -15.173 -0.883 10.919 1.00 64.44 98 GLY A CA 1
ATOM 715 C C . GLY A 1 98 ? -15.318 0.095 12.059 1.00 64.44 98 GLY A C 1
ATOM 716 O O . GLY A 1 98 ? -14.998 1.272 11.804 1.00 64.44 98 GLY A O 1
#

Foldseek 3Di:
DPPDDFWDKDWDWDPPPQIKIKIKIFGDPQAQAWFWKKKWKDWPPDDDIFMFIDTDRGMRDMGMDPNRAQTFMKMKMKTADRVRPDMDIDIDTRPDYD

Sequence (98 aa):
MDGSVWSTAQIYYSSANNGTNCAVLVAKKWAGIKHPMGINLSVDGRAGVQVNNGQFSSYAGPVIQKNTNGHCVTSNFFEDAPNGSSSSNDEIAHVACG

Radius of gyration: 13.92 Å; chains: 1; bounding box: 32×22×42 Å